Protein AF-A0A258XM71-F1 (afdb_monomer_lite)

Sequence (153 aa):
MTRLTDGRWMLLCETCGPRRGGLHLGLAFPDAPDRSQPQPFGIELPVGFDPVEMAPLPDGRLLILTRRLSLIPPHFESGLVLADPAKLDPKRPWQTQELARIDVRAMRENYEAMVVKDTSKGPEVWLLSDENGSALQETRLMKLRLDMARLPH

Secondary structure (DSSP, 8-state):
-EE-TTS-EEEE-SS-S-TTTTEEEEEEESS-TTTS--EEEEEE-STTPEEEEEEE-TTS-EEEEEEEEEETTEEEEEEEEEE-GGG--TTSPEE-EEEEEE--TTT---EEEEEEE--TTSPEEEEEE-----TT----EEEEE--GGGS--

Foldseek 3Di:
DDAWPQAKDKDWDQPDDDLVQQKTKMWIFPHPPVPTDTQIAIAHDPRQWGWQDWEAFPVRKIWTKTWHFDVVVTFMKIWIKIFHPVQTDRVDHGYIGTDDIQPDPVRTAQWRDWYWDQDPVGIKIWTWHDDPPDPVHDTDIDIDHDDPVPDDD

Radius of gyration: 15.52 Å; chains: 1; bounding box: 42×29×40 Å

pLDDT: mean 92.74, std 7.15, range [62.56, 98.5]

Structure (mmCIF, N/CA/C/O backbone):
data_AF-A0A258XM71-F1
#
_entry.id   AF-A0A258XM71-F1
#
loop_
_atom_site.group_PDB
_atom_site.id
_atom_site.type_symbol
_atom_site.label_atom_id
_atom_site.label_alt_id
_atom_site.label_comp_id
_atom_site.label_asym_id
_atom_site.label_entity_id
_atom_site.label_seq_id
_atom_site.pdbx_PDB_ins_code
_atom_site.Cartn_x
_atom_site.Cartn_y
_atom_site.Cartn_z
_atom_site.occupancy
_atom_site.B_iso_or_equiv
_atom_site.auth_seq_id
_atom_site.auth_comp_id
_atom_site.auth_asym_id
_atom_site.auth_atom_id
_atom_site.pdbx_PDB_model_num
ATOM 1 N N . MET A 1 1 ? 1.179 7.387 4.427 1.00 93.88 1 MET A N 1
ATOM 2 C CA . MET A 1 1 ? 0.269 7.586 5.595 1.00 93.88 1 MET A CA 1
ATOM 3 C C . MET A 1 1 ? -1.135 7.669 5.046 1.00 93.88 1 MET A C 1
ATOM 5 O O . MET A 1 1 ? -1.303 8.337 4.040 1.00 93.88 1 MET A O 1
ATOM 9 N N . THR A 1 2 ? -2.133 7.048 5.672 1.00 96.75 2 THR A N 1
ATOM 10 C CA . THR A 1 2 ? -3.490 7.044 5.110 1.00 96.75 2 THR A CA 1
ATOM 11 C C . THR A 1 2 ? -4.571 7.123 6.184 1.00 96.75 2 THR A C 1
ATOM 13 O O . THR A 1 2 ? -4.352 6.700 7.322 1.00 96.75 2 THR A O 1
ATOM 16 N N . ARG A 1 3 ? -5.736 7.666 5.819 1.00 96.56 3 ARG A N 1
ATOM 17 C CA . ARG A 1 3 ? -6.950 7.646 6.644 1.00 96.56 3 ARG A CA 1
ATOM 18 C C . ARG A 1 3 ? -7.829 6.484 6.189 1.00 96.56 3 ARG A C 1
ATOM 20 O O . ARG A 1 3 ? -8.131 6.369 5.004 1.00 96.56 3 ARG A O 1
ATOM 27 N N . LEU A 1 4 ? -8.237 5.637 7.125 1.00 95.31 4 LEU A N 1
ATOM 28 C CA . LEU A 1 4 ? -9.111 4.495 6.876 1.00 95.31 4 LEU A CA 1
ATOM 29 C C . LEU A 1 4 ? -10.566 4.939 6.693 1.00 95.31 4 LEU A C 1
ATOM 31 O O . LEU A 1 4 ? -10.963 6.033 7.101 1.00 95.31 4 LEU A O 1
ATOM 35 N N . THR A 1 5 ? -11.383 4.052 6.128 1.00 92.31 5 THR A N 1
ATOM 36 C CA . THR A 1 5 ? -12.825 4.282 5.942 1.00 92.31 5 THR A CA 1
ATOM 37 C C . THR A 1 5 ? -13.578 4.434 7.267 1.00 92.31 5 THR A C 1
ATOM 39 O O . THR A 1 5 ? -14.581 5.140 7.316 1.00 92.31 5 THR A O 1
ATOM 42 N N . ASP A 1 6 ? -13.071 3.834 8.348 1.00 92.62 6 ASP A N 1
ATOM 43 C CA . ASP A 1 6 ? -13.619 3.945 9.706 1.00 92.62 6 ASP A CA 1
ATOM 44 C C . ASP A 1 6 ? -13.137 5.191 10.477 1.00 92.62 6 ASP A C 1
ATOM 46 O O . ASP A 1 6 ? -13.518 5.398 11.627 1.00 92.62 6 ASP A O 1
ATOM 50 N N . GLY A 1 7 ? -12.321 6.041 9.845 1.00 94.75 7 GLY A N 1
ATOM 51 C CA . GLY A 1 7 ? -11.834 7.297 10.410 1.00 94.75 7 GLY A CA 1
ATOM 52 C C . GLY A 1 7 ? -10.483 7.212 11.120 1.00 94.75 7 GLY A C 1
ATOM 53 O O . GLY A 1 7 ? -9.876 8.268 11.317 1.00 94.75 7 GLY A O 1
ATOM 54 N N . ARG A 1 8 ? -9.978 6.007 11.425 1.00 96.50 8 ARG A N 1
ATOM 55 C CA . ARG A 1 8 ? -8.627 5.820 11.979 1.00 96.50 8 ARG A CA 1
ATOM 56 C C . ARG A 1 8 ? -7.558 6.281 10.991 1.00 96.50 8 ARG A C 1
ATOM 58 O O . ARG A 1 8 ? -7.782 6.317 9.782 1.00 96.50 8 ARG A O 1
ATOM 65 N N . TRP A 1 9 ? -6.363 6.572 11.493 1.00 97.69 9 TRP A N 1
ATOM 66 C CA . TRP A 1 9 ? -5.193 6.854 10.659 1.00 97.69 9 TRP A CA 1
ATOM 67 C C . TRP A 1 9 ? -4.129 5.781 10.834 1.00 97.69 9 TRP A C 1
ATOM 69 O O . TRP A 1 9 ? -3.929 5.255 11.927 1.00 97.69 9 TRP A O 1
ATOM 79 N N . MET A 1 10 ? -3.430 5.460 9.749 1.00 97.25 10 MET A N 1
ATOM 80 C CA . MET A 1 10 ? -2.332 4.502 9.758 1.00 97.25 10 MET A CA 1
ATOM 81 C C . MET A 1 10 ? -1.090 5.071 9.084 1.00 97.25 10 MET A C 1
ATOM 83 O O . MET A 1 10 ? -1.140 5.698 8.019 1.00 97.25 10 MET A O 1
ATOM 87 N N . LEU A 1 11 ? 0.049 4.812 9.713 1.00 96.25 11 LEU A N 1
ATOM 88 C CA . LEU A 1 11 ? 1.377 5.115 9.204 1.00 96.25 11 LEU A CA 1
ATOM 89 C C . LEU A 1 11 ? 2.182 3.820 9.184 1.00 96.25 11 LEU A C 1
ATOM 91 O O . LEU A 1 11 ? 2.167 3.071 10.157 1.00 96.25 11 LEU A O 1
ATOM 95 N N . LEU A 1 12 ? 2.912 3.591 8.097 1.00 95.81 12 LEU A N 1
ATOM 96 C CA . LEU A 1 12 ? 3.937 2.559 8.016 1.00 95.81 12 LEU A CA 1
ATOM 97 C C . LEU A 1 12 ? 5.284 3.242 7.882 1.00 95.81 12 LEU A C 1
ATOM 99 O O . LEU A 1 12 ? 5.400 4.244 7.175 1.00 95.81 12 LEU A O 1
ATOM 103 N N . CYS A 1 13 ? 6.285 2.707 8.567 1.00 93.81 13 CYS A N 1
ATOM 104 C CA . CYS A 1 13 ? 7.651 3.123 8.338 1.00 93.81 13 CYS A CA 1
ATOM 105 C C . CYS A 1 13 ? 8.267 2.280 7.222 1.00 93.81 13 CYS A C 1
ATOM 107 O O . CYS A 1 13 ? 8.271 1.051 7.301 1.00 93.81 13 CYS A O 1
ATOM 109 N N . GLU A 1 14 ? 8.849 2.954 6.233 1.00 89.56 14 GLU A N 1
ATOM 110 C CA . GLU A 1 14 ? 9.560 2.314 5.127 1.00 89.56 14 GLU A CA 1
ATOM 111 C C . GLU A 1 14 ? 10.730 1.468 5.651 1.00 89.56 14 GLU A C 1
ATOM 113 O O . GLU A 1 14 ? 10.798 0.268 5.414 1.00 89.56 14 GLU A O 1
ATOM 118 N N . THR A 1 15 ? 11.609 2.062 6.467 1.00 82.62 15 THR A N 1
ATOM 119 C CA . THR A 1 15 ? 12.891 1.443 6.839 1.00 82.62 15 THR A CA 1
ATOM 120 C C . THR A 1 15 ? 13.032 1.029 8.308 1.00 82.62 15 THR A C 1
ATOM 122 O O . THR A 1 15 ? 14.141 0.682 8.725 1.00 82.62 15 THR A O 1
ATOM 125 N N . CYS A 1 16 ? 11.966 1.090 9.113 1.00 80.31 16 CYS A N 1
ATOM 126 C CA . CYS A 1 16 ? 12.018 0.791 10.549 1.00 80.31 16 CYS A CA 1
ATOM 127 C C . CYS A 1 16 ? 11.668 -0.668 10.850 1.00 80.31 16 CYS A C 1
ATOM 129 O O . CYS A 1 16 ? 10.722 -1.217 10.293 1.00 80.31 16 CYS A O 1
ATOM 131 N N . GLY A 1 17 ? 12.356 -1.236 11.841 1.00 70.12 17 GLY A N 1
ATOM 132 C CA . GLY A 1 17 ? 12.157 -2.610 12.293 1.00 70.12 17 GLY A CA 1
ATOM 133 C C . GLY A 1 17 ? 13.246 -3.563 11.788 1.00 70.12 17 GLY A C 1
ATOM 134 O O . GLY A 1 17 ? 14.134 -3.168 11.025 1.00 70.12 17 GLY A O 1
ATOM 135 N N . PRO A 1 18 ? 13.241 -4.825 12.246 1.00 68.19 18 PRO A N 1
ATOM 136 C CA . PRO A 1 18 ? 14.167 -5.832 11.757 1.00 68.19 18 PRO A CA 1
ATOM 137 C C . PRO A 1 18 ? 13.800 -6.179 10.307 1.00 68.19 18 PRO A C 1
ATOM 139 O O . PRO A 1 18 ? 12.963 -7.037 10.067 1.00 68.19 18 PRO A O 1
ATOM 142 N N . ARG A 1 19 ? 14.477 -5.566 9.322 1.00 64.75 19 ARG A N 1
ATOM 143 C CA . ARG A 1 19 ? 14.283 -5.891 7.888 1.00 64.75 19 ARG A CA 1
ATOM 144 C C . ARG A 1 19 ? 14.464 -7.386 7.575 1.00 64.75 19 ARG A C 1
ATOM 146 O O . ARG A 1 19 ? 13.999 -7.886 6.552 1.00 64.75 19 ARG A O 1
ATOM 153 N N . ARG A 1 20 ? 15.166 -8.124 8.449 1.00 66.56 20 ARG A N 1
ATOM 154 C CA . ARG A 1 20 ? 15.277 -9.586 8.373 1.00 66.56 20 ARG A CA 1
ATOM 155 C C . ARG A 1 20 ? 13.899 -10.218 8.568 1.00 66.56 20 ARG A C 1
ATOM 157 O O . ARG A 1 20 ? 13.343 -10.156 9.656 1.00 66.56 20 ARG A O 1
ATOM 164 N N . GLY A 1 21 ? 13.409 -10.879 7.524 1.00 77.38 21 GLY A N 1
ATOM 165 C CA . GLY A 1 21 ? 12.137 -11.602 7.556 1.00 77.38 21 GLY A CA 1
ATOM 166 C C . GLY A 1 21 ? 10.915 -10.770 7.166 1.00 77.38 21 GLY A C 1
ATOM 167 O O . GLY A 1 21 ? 9.813 -11.277 7.306 1.00 77.38 21 GLY A O 1
ATOM 168 N N . GLY A 1 22 ? 11.089 -9.541 6.656 1.00 90.06 22 GLY A N 1
ATOM 169 C CA . GLY A 1 22 ? 9.971 -8.726 6.155 1.00 90.06 22 GLY A CA 1
ATOM 170 C C . GLY A 1 22 ? 9.125 -8.060 7.245 1.00 90.06 22 GLY A C 1
ATOM 171 O O . GLY A 1 22 ? 7.995 -7.666 6.980 1.00 90.06 22 GLY A O 1
ATOM 172 N N . LEU A 1 23 ? 9.642 -7.937 8.472 1.00 94.12 23 LEU A N 1
ATOM 173 C CA . LEU A 1 23 ? 8.948 -7.261 9.566 1.00 94.12 23 LEU A CA 1
ATOM 174 C C . LEU A 1 23 ? 9.202 -5.747 9.528 1.00 94.12 23 LEU A C 1
ATOM 176 O O . LEU A 1 23 ? 10.341 -5.295 9.665 1.00 94.12 23 LEU A O 1
ATOM 180 N N . HIS A 1 24 ? 8.124 -4.973 9.441 1.00 95.06 24 HIS A N 1
ATOM 181 C CA . HIS A 1 24 ? 8.127 -3.511 9.517 1.00 95.06 24 HIS A CA 1
ATOM 182 C C . HIS A 1 24 ? 7.310 -3.024 10.712 1.00 95.06 24 HIS A C 1
ATOM 184 O O . HIS A 1 24 ? 6.540 -3.775 11.317 1.00 95.06 24 HIS A O 1
ATOM 190 N N . LEU A 1 25 ? 7.482 -1.751 11.062 1.00 95.38 25 LEU A N 1
ATOM 191 C CA . LEU A 1 25 ? 6.734 -1.093 12.130 1.00 95.38 25 LEU A CA 1
ATOM 192 C C . LEU A 1 25 ? 5.745 -0.074 11.566 1.00 95.38 25 LEU A C 1
ATOM 194 O O . LEU A 1 25 ? 6.029 0.617 10.586 1.00 95.38 25 LEU A O 1
ATOM 198 N N . GLY A 1 26 ? 4.608 0.055 12.239 1.00 95.69 26 GLY A N 1
ATOM 199 C CA . GLY A 1 26 ? 3.594 1.054 11.942 1.00 95.69 26 GLY A CA 1
ATOM 200 C C . GLY A 1 26 ? 2.987 1.660 13.200 1.00 95.69 26 GLY A C 1
ATOM 201 O O . GLY A 1 26 ? 3.187 1.169 14.313 1.00 95.69 26 GLY A O 1
ATOM 202 N N . LEU A 1 27 ? 2.248 2.747 13.006 1.00 96.69 27 LEU A N 1
ATOM 203 C CA . LEU A 1 27 ? 1.467 3.420 14.037 1.00 96.69 27 LEU A CA 1
ATOM 204 C C . LEU A 1 27 ? 0.009 3.497 13.588 1.00 96.69 27 LEU A C 1
ATOM 206 O O . LEU A 1 27 ? -0.279 3.959 12.482 1.00 96.69 27 LEU A O 1
ATOM 210 N N . ALA A 1 28 ? -0.902 3.058 14.452 1.00 97.19 28 ALA A N 1
ATOM 211 C CA . ALA A 1 28 ? -2.338 3.218 14.277 1.00 97.19 28 ALA A CA 1
ATOM 212 C C . ALA A 1 28 ? -2.844 4.303 15.228 1.00 97.19 28 ALA A C 1
ATOM 214 O O . ALA A 1 28 ? -2.540 4.283 16.418 1.00 97.19 28 ALA A O 1
ATOM 215 N N . PHE A 1 29 ? -3.632 5.235 14.714 1.00 97.81 29 PHE A N 1
ATOM 216 C CA . PHE A 1 29 ? -4.212 6.330 15.474 1.00 97.81 29 PHE A CA 1
ATOM 217 C C . PHE A 1 29 ? -5.743 6.205 15.455 1.00 97.81 29 PHE A C 1
ATOM 219 O O . PHE A 1 29 ? -6.318 6.024 14.375 1.00 97.81 29 PHE A O 1
ATOM 226 N N . PRO A 1 30 ? -6.421 6.292 16.614 1.00 96.62 30 PRO A N 1
ATOM 227 C CA . PRO A 1 30 ? -7.884 6.271 16.675 1.00 96.62 30 PRO A CA 1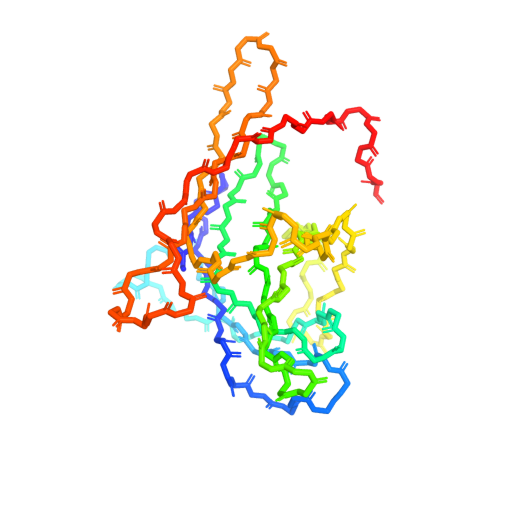
ATOM 228 C C . PRO A 1 30 ? -8.563 7.442 15.947 1.00 96.62 30 PRO A C 1
ATOM 230 O O . PRO A 1 30 ? -9.684 7.288 15.476 1.00 96.62 30 PRO A O 1
ATOM 233 N N . ASP A 1 31 ? -7.891 8.592 15.854 1.00 96.19 31 ASP A N 1
ATOM 234 C CA . ASP A 1 31 ? -8.330 9.797 15.136 1.00 96.19 31 ASP A CA 1
ATOM 235 C C . ASP A 1 31 ? -7.103 10.444 14.456 1.00 96.19 31 ASP A C 1
ATOM 237 O O . ASP A 1 31 ? -6.051 9.815 14.344 1.00 96.19 31 ASP A O 1
ATOM 241 N N . ALA A 1 32 ? -7.200 11.685 13.984 1.00 94.81 32 ALA A N 1
ATOM 242 C CA . ALA A 1 32 ? -6.085 12.411 13.392 1.00 94.81 32 ALA A CA 1
ATOM 243 C C . ALA A 1 32 ? -4.833 12.413 14.309 1.00 94.81 32 ALA A C 1
ATOM 245 O O . ALA A 1 32 ? -4.970 12.458 15.541 1.00 94.81 32 ALA A O 1
ATOM 246 N N . PRO A 1 33 ? -3.607 12.367 13.742 1.00 95.19 33 PRO A N 1
ATOM 247 C CA . PRO A 1 33 ? -2.372 12.287 14.531 1.00 95.19 33 PRO A CA 1
ATOM 248 C C . PRO A 1 33 ? -2.130 13.454 15.499 1.00 95.19 33 PRO A C 1
ATOM 250 O O . PRO A 1 33 ? -1.422 13.292 16.487 1.00 95.19 33 PRO A O 1
ATOM 253 N N . ASP A 1 34 ? -2.718 14.624 15.244 1.00 95.38 34 ASP A N 1
ATOM 254 C CA . ASP A 1 34 ? -2.672 15.799 16.124 1.00 95.38 34 ASP A CA 1
ATOM 255 C C . ASP A 1 34 ? -3.677 15.725 17.290 1.00 95.38 34 ASP A C 1
ATOM 257 O O . ASP A 1 34 ? -3.604 16.521 18.226 1.00 95.38 34 ASP A O 1
ATOM 261 N N . ARG A 1 35 ? -4.615 14.771 17.250 1.00 95.12 35 ARG A N 1
ATOM 262 C CA . ARG A 1 35 ? -5.737 14.639 18.197 1.00 95.12 35 ARG A CA 1
ATOM 263 C C . ARG A 1 35 ? -5.709 13.359 19.016 1.00 95.12 35 ARG A C 1
ATOM 265 O O . ARG A 1 35 ? -6.482 13.233 19.964 1.00 95.12 35 ARG A O 1
ATOM 272 N N . SER A 1 36 ? -4.856 12.400 18.668 1.00 97.25 36 SER A N 1
ATOM 273 C CA . SER A 1 36 ? -4.836 11.091 19.317 1.00 97.25 36 SER A CA 1
ATOM 274 C C . SER A 1 36 ? -3.426 10.530 19.468 1.00 97.25 36 SER A C 1
ATOM 276 O O . SER A 1 36 ? -2.509 10.879 18.730 1.00 97.25 36 SER A O 1
ATOM 278 N N . GLN A 1 37 ? -3.252 9.662 20.465 1.00 97.12 37 GLN A N 1
ATOM 279 C CA . GLN A 1 37 ? -1.986 8.971 20.698 1.00 97.12 37 GLN A CA 1
ATOM 280 C C . GLN A 1 37 ? -1.870 7.739 19.789 1.00 97.12 37 GLN A C 1
ATOM 282 O O . GLN A 1 37 ? -2.867 7.030 19.608 1.00 97.12 37 GLN A O 1
ATOM 287 N N . PRO A 1 38 ? -0.674 7.446 19.249 1.00 96.94 38 PRO A N 1
ATOM 288 C CA . PRO A 1 38 ? -0.471 6.274 18.415 1.00 96.94 38 PRO A CA 1
ATOM 289 C C . PRO A 1 38 ? -0.407 4.981 19.229 1.00 96.94 38 PRO A C 1
ATOM 291 O O . PRO A 1 38 ? 0.183 4.925 20.308 1.00 96.94 38 PRO A O 1
ATOM 294 N N . GLN A 1 39 ? -0.904 3.902 18.636 1.00 97.00 39 GLN A N 1
ATOM 295 C CA . GLN A 1 39 ? -0.627 2.532 19.034 1.00 97.00 39 GLN A CA 1
ATOM 296 C C . GLN A 1 39 ? 0.368 1.903 18.045 1.00 97.00 39 GLN A C 1
ATOM 298 O O . GLN A 1 39 ? 0.030 1.735 16.869 1.00 97.00 39 GLN A O 1
ATOM 303 N N . PRO A 1 40 ? 1.589 1.549 18.486 1.00 96.31 40 PRO A N 1
ATOM 304 C CA . PRO A 1 40 ? 2.540 0.834 17.646 1.00 96.31 40 PRO A CA 1
ATOM 305 C C . PRO A 1 40 ? 2.057 -0.576 17.307 1.00 96.31 40 PRO A C 1
ATOM 307 O O . PRO A 1 40 ? 1.437 -1.243 18.137 1.00 96.31 40 PRO A O 1
ATOM 310 N N . PHE A 1 41 ? 2.398 -1.047 16.112 1.00 96.06 41 PHE A N 1
ATOM 311 C CA . PHE A 1 41 ? 2.194 -2.429 15.687 1.00 96.06 41 PHE A CA 1
ATOM 312 C C . PHE A 1 41 ? 3.333 -2.891 14.768 1.00 96.06 41 PHE A C 1
ATOM 314 O O . PHE A 1 41 ? 4.042 -2.074 14.174 1.00 96.06 41 PHE A O 1
ATOM 321 N N . GLY A 1 42 ? 3.507 -4.208 14.654 1.00 95.44 42 GLY A N 1
ATOM 322 C CA . GLY A 1 42 ? 4.350 -4.823 13.627 1.00 95.44 42 GLY A CA 1
ATOM 323 C C . GLY A 1 42 ? 3.510 -5.277 12.435 1.00 95.44 42 GLY A C 1
ATOM 324 O O . GLY A 1 42 ? 2.355 -5.649 12.621 1.00 95.44 42 GLY A O 1
ATOM 325 N N . ILE A 1 43 ? 4.074 -5.274 11.232 1.00 96.06 43 ILE A N 1
ATOM 326 C CA . ILE A 1 43 ? 3.444 -5.785 10.006 1.00 96.06 43 ILE A CA 1
ATOM 327 C C . ILE A 1 43 ? 4.439 -6.654 9.239 1.00 96.06 43 ILE A C 1
ATOM 329 O O . ILE A 1 43 ? 5.615 -6.304 9.143 1.0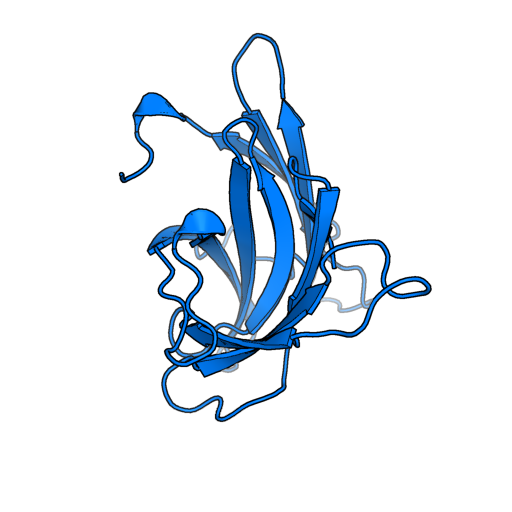0 96.06 43 ILE A O 1
ATOM 333 N N . GLU A 1 44 ? 3.977 -7.780 8.707 1.00 95.56 44 GLU A N 1
ATOM 334 C CA . GLU A 1 44 ? 4.786 -8.666 7.868 1.00 95.56 44 GLU A CA 1
ATOM 335 C C . GLU A 1 44 ? 4.493 -8.420 6.390 1.00 95.56 44 GLU A C 1
ATOM 337 O O . GLU A 1 44 ? 3.352 -8.523 5.939 1.00 95.56 44 GLU A O 1
ATOM 342 N N . LEU A 1 45 ? 5.542 -8.098 5.640 1.00 95.81 45 LEU A N 1
ATOM 343 C CA . LEU A 1 45 ? 5.543 -7.863 4.200 1.00 95.81 45 LEU A CA 1
ATOM 344 C C . LEU A 1 45 ? 6.431 -8.906 3.501 1.00 95.81 45 LEU A C 1
ATOM 346 O O . LEU A 1 45 ? 7.258 -9.554 4.151 1.00 95.81 45 LEU A O 1
ATOM 350 N N . PRO A 1 46 ? 6.308 -9.077 2.171 1.00 94.88 46 PRO A N 1
ATOM 351 C CA . PRO A 1 46 ? 7.218 -9.924 1.411 1.00 94.88 46 PRO A CA 1
ATOM 352 C C . PRO A 1 46 ? 8.686 -9.579 1.688 1.00 94.88 46 PRO A C 1
ATOM 354 O O . PRO A 1 46 ? 9.091 -8.419 1.664 1.00 94.88 46 PRO A O 1
ATOM 357 N N . VAL A 1 47 ? 9.504 -10.603 1.940 1.00 92.62 47 VAL A N 1
ATOM 358 C CA . VAL A 1 47 ? 10.907 -10.416 2.334 1.00 92.62 47 VAL A CA 1
ATOM 359 C C . VAL A 1 47 ? 11.668 -9.590 1.294 1.00 92.62 47 VAL A C 1
ATOM 361 O O . VAL A 1 47 ? 11.714 -9.935 0.112 1.00 92.62 47 VAL A O 1
ATOM 364 N N . GLY A 1 48 ? 12.320 -8.526 1.767 1.00 91.62 48 GLY A N 1
ATOM 365 C CA . GLY A 1 48 ? 13.127 -7.626 0.945 1.00 91.62 48 GLY A CA 1
ATOM 366 C C . GLY A 1 48 ? 12.337 -6.521 0.248 1.00 91.62 48 GLY A C 1
ATOM 367 O O . GLY A 1 48 ? 12.958 -5.765 -0.491 1.00 91.62 48 GLY A O 1
ATOM 368 N N . PHE A 1 49 ? 11.022 -6.429 0.468 1.00 94.44 49 PHE A N 1
ATOM 369 C CA . PHE A 1 49 ? 10.197 -5.316 0.014 1.00 94.44 49 PHE A CA 1
ATOM 370 C C . PHE A 1 49 ? 9.881 -4.364 1.170 1.00 94.44 49 PHE A C 1
ATOM 372 O O . PHE A 1 49 ? 9.413 -4.801 2.217 1.00 94.44 49 PHE A O 1
ATOM 379 N N . ASP A 1 50 ? 10.076 -3.069 0.942 1.00 95.19 50 ASP A N 1
ATOM 380 C CA . ASP A 1 50 ? 9.738 -1.996 1.875 1.00 95.19 50 ASP A CA 1
ATOM 381 C C . ASP A 1 50 ? 8.375 -1.375 1.487 1.00 95.19 50 ASP A C 1
ATOM 383 O O . ASP A 1 50 ? 8.075 -1.259 0.292 1.00 95.19 50 ASP A O 1
ATOM 387 N N . PRO A 1 51 ? 7.519 -0.979 2.448 1.00 96.38 51 PRO A N 1
ATOM 388 C CA . PRO A 1 51 ? 6.262 -0.297 2.158 1.00 96.38 51 PRO A CA 1
ATOM 389 C C . PRO A 1 51 ? 6.519 1.167 1.797 1.00 96.38 51 PRO A C 1
ATOM 391 O O . PRO A 1 51 ? 7.250 1.856 2.507 1.00 96.38 51 PRO A O 1
ATOM 394 N N . VAL A 1 52 ? 5.867 1.659 0.743 1.00 96.12 52 VAL A N 1
ATOM 395 C CA . VAL A 1 52 ? 6.023 3.052 0.280 1.00 96.12 52 VAL A CA 1
ATOM 396 C C . VAL A 1 52 ? 4.723 3.840 0.263 1.00 96.12 52 VAL A C 1
ATOM 398 O O . VAL A 1 52 ? 4.739 5.034 0.538 1.00 96.12 52 VAL A O 1
ATOM 401 N N . GLU A 1 53 ? 3.581 3.185 0.042 1.00 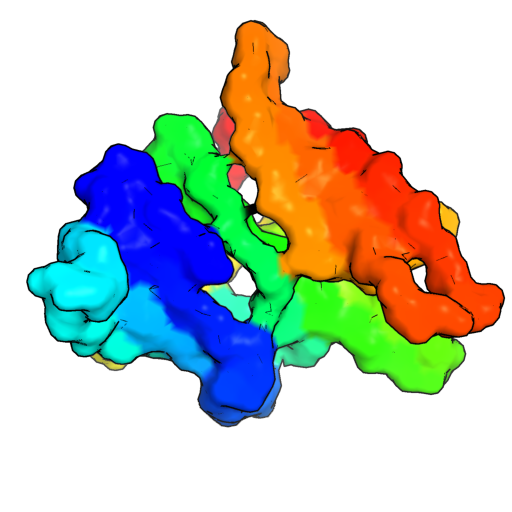97.19 53 GLU A N 1
ATOM 402 C CA . GLU A 1 53 ? 2.280 3.854 0.095 1.00 97.19 53 GLU A CA 1
ATOM 403 C C . GLU A 1 53 ? 1.157 2.901 0.518 1.00 97.19 53 GLU A C 1
ATOM 405 O O . GLU A 1 53 ? 1.266 1.682 0.381 1.00 97.19 53 GLU A O 1
ATOM 410 N N . MET A 1 54 ? 0.057 3.454 1.033 1.00 97.62 54 MET A N 1
ATOM 411 C CA . MET A 1 54 ? -1.153 2.718 1.387 1.00 97.62 54 MET A CA 1
ATOM 412 C C . MET A 1 54 ? -2.415 3.458 0.953 1.00 97.62 54 MET A C 1
ATOM 414 O O . MET A 1 54 ? -2.565 4.655 1.203 1.00 97.62 54 MET A O 1
ATOM 418 N N . ALA A 1 55 ? -3.391 2.723 0.431 1.00 97.62 55 ALA A N 1
ATOM 419 C CA . ALA A 1 55 ? -4.694 3.266 0.077 1.00 97.62 55 ALA A CA 1
ATOM 420 C C . ALA A 1 55 ? -5.831 2.351 0.562 1.00 97.62 55 ALA A C 1
ATOM 422 O O . ALA A 1 55 ? -5.744 1.129 0.398 1.00 97.62 55 ALA A O 1
ATOM 423 N N . PRO A 1 56 ? -6.906 2.912 1.144 1.00 96.88 56 PRO A N 1
ATOM 424 C CA . PRO A 1 56 ? -8.078 2.132 1.504 1.00 96.88 56 PRO A CA 1
ATOM 425 C C . PRO A 1 56 ? -8.826 1.649 0.261 1.00 96.88 56 PRO A C 1
ATOM 427 O O . PRO A 1 56 ? -8.987 2.374 -0.722 1.00 96.88 56 PRO A O 1
ATOM 430 N N . LEU A 1 57 ? -9.313 0.416 0.335 1.00 96.06 57 LEU A N 1
ATOM 431 C CA . LEU A 1 57 ? -10.289 -0.144 -0.587 1.00 96.06 57 LEU A CA 1
ATOM 432 C C . LEU A 1 57 ? -11.716 0.169 -0.099 1.00 96.06 57 LEU A C 1
ATOM 434 O O . LEU A 1 57 ? -11.917 0.423 1.094 1.00 96.06 57 LEU A O 1
ATOM 438 N N . PRO A 1 58 ? -12.734 0.111 -0.981 1.00 92.88 58 PRO A N 1
ATOM 439 C CA . PRO A 1 58 ? -14.119 0.412 -0.601 1.00 92.88 58 PRO A CA 1
ATOM 440 C C . PRO A 1 58 ? -14.705 -0.497 0.489 1.00 92.88 58 PRO A C 1
ATOM 442 O O . PRO A 1 58 ? -15.645 -0.104 1.172 1.00 92.88 58 PRO A O 1
ATOM 445 N N . ASP A 1 59 ? -14.157 -1.699 0.670 1.00 93.94 59 ASP A N 1
ATOM 446 C CA . ASP A 1 59 ? -14.587 -2.653 1.699 1.00 93.94 59 ASP A CA 1
ATOM 447 C C . ASP A 1 59 ? -13.864 -2.482 3.048 1.00 93.94 59 ASP A C 1
ATOM 449 O O . ASP A 1 59 ? -14.071 -3.276 3.963 1.00 93.94 59 ASP A O 1
ATOM 453 N N . GLY A 1 60 ? -13.023 -1.451 3.185 1.00 94.94 60 GLY A N 1
ATOM 454 C CA . GLY A 1 60 ? -12.291 -1.135 4.412 1.00 94.94 60 GLY A CA 1
ATOM 455 C C . GLY A 1 60 ? -10.939 -1.832 4.560 1.00 94.94 60 GLY A C 1
ATOM 456 O O . GLY A 1 60 ? -10.189 -1.495 5.478 1.00 94.94 60 GLY A O 1
ATOM 457 N N . ARG A 1 61 ? -10.576 -2.746 3.651 1.00 97.00 61 ARG A N 1
ATOM 458 C CA . ARG A 1 61 ? -9.213 -3.293 3.594 1.00 97.00 61 ARG A CA 1
ATOM 459 C C . ARG A 1 61 ? -8.228 -2.247 3.072 1.00 97.00 61 ARG A C 1
ATOM 461 O O . ARG A 1 61 ? -8.616 -1.247 2.472 1.00 97.00 61 ARG A O 1
ATOM 468 N N . LEU A 1 62 ? -6.939 -2.483 3.282 1.00 97.12 62 LEU A N 1
ATOM 469 C CA . LEU A 1 62 ? -5.859 -1.657 2.754 1.00 97.12 62 LEU A CA 1
ATOM 470 C C . LEU A 1 62 ? -5.128 -2.374 1.633 1.00 97.12 62 LEU A C 1
ATOM 472 O O . LEU A 1 62 ? -4.715 -3.524 1.783 1.00 97.12 62 LEU A O 1
ATOM 476 N N . LEU A 1 63 ? -4.908 -1.648 0.543 1.00 98.06 63 LEU A N 1
ATOM 477 C CA . LEU A 1 63 ? -3.894 -1.982 -0.437 1.00 98.06 63 LEU A CA 1
ATOM 478 C C . LEU A 1 63 ? -2.615 -1.235 -0.063 1.00 98.06 63 LEU A C 1
ATOM 480 O O . LEU A 1 63 ? -2.644 -0.023 0.152 1.00 98.06 63 LEU A O 1
ATOM 484 N N . ILE A 1 64 ? -1.501 -1.949 0.020 1.00 98.38 64 ILE A N 1
ATOM 485 C CA . ILE A 1 64 ? -0.189 -1.401 0.356 1.00 98.38 64 ILE A CA 1
ATOM 486 C C . ILE A 1 64 ? 0.723 -1.636 -0.846 1.00 98.38 64 ILE A C 1
ATOM 488 O O . ILE A 1 64 ? 0.879 -2.768 -1.312 1.00 98.38 64 ILE A O 1
ATOM 492 N N . LEU A 1 65 ? 1.307 -0.552 -1.349 1.00 98.50 65 LEU A N 1
ATOM 493 C CA . LEU A 1 65 ? 2.351 -0.585 -2.358 1.00 98.50 65 LEU A CA 1
ATOM 494 C C . LEU A 1 65 ? 3.681 -0.822 -1.651 1.00 98.50 65 LEU A C 1
ATOM 496 O O . LEU A 1 65 ? 4.052 -0.087 -0.731 1.00 98.50 65 LEU A O 1
ATOM 500 N N . THR A 1 66 ? 4.395 -1.845 -2.093 1.00 97.56 66 THR A N 1
ATOM 501 C CA . THR A 1 66 ? 5.741 -2.148 -1.624 1.00 97.56 66 THR A CA 1
ATOM 502 C C . THR A 1 66 ? 6.724 -2.084 -2.781 1.00 97.56 66 THR A C 1
ATOM 504 O O . THR A 1 66 ? 6.344 -2.226 -3.946 1.00 97.56 66 THR A O 1
ATOM 507 N N . ARG A 1 67 ? 8.005 -1.882 -2.483 1.00 95.19 67 ARG A N 1
ATOM 508 C CA . ARG A 1 67 ? 9.066 -1.884 -3.493 1.00 95.19 67 ARG A CA 1
ATOM 509 C C . ARG A 1 67 ? 10.323 -2.568 -2.994 1.00 95.19 67 ARG A C 1
ATOM 511 O O . ARG A 1 67 ? 10.570 -2.625 -1.796 1.00 95.19 67 ARG A O 1
ATOM 518 N N . ARG A 1 68 ? 11.161 -3.004 -3.927 1.00 93.19 68 ARG A N 1
ATOM 519 C CA . ARG A 1 68 ? 12.552 -3.359 -3.648 1.00 93.19 68 ARG A CA 1
ATOM 520 C C . ARG A 1 68 ? 13.479 -2.867 -4.744 1.00 93.19 68 ARG A C 1
ATOM 522 O O . ARG A 1 68 ? 13.109 -2.859 -5.918 1.00 93.19 68 ARG A O 1
ATOM 529 N N . LEU A 1 69 ? 14.702 -2.520 -4.354 1.00 92.12 69 LEU A N 1
ATOM 530 C CA . LEU A 1 69 ? 15.796 -2.241 -5.276 1.00 92.12 69 LEU A CA 1
ATOM 531 C C . LEU A 1 69 ? 16.669 -3.495 -5.423 1.00 92.12 69 LEU A C 1
ATOM 533 O O . LEU A 1 69 ? 17.417 -3.863 -4.516 1.00 92.12 69 LEU A O 1
ATOM 537 N N . SER A 1 70 ? 16.596 -4.140 -6.583 1.00 91.31 70 SER A N 1
ATOM 538 C CA . SER A 1 70 ? 17.541 -5.179 -6.989 1.00 91.31 70 SER A CA 1
ATOM 539 C C . SER A 1 70 ? 18.832 -4.516 -7.464 1.00 91.31 70 SER A C 1
ATOM 541 O O . SER A 1 70 ? 18.776 -3.609 -8.286 1.00 91.31 70 SER A O 1
ATOM 543 N N . LEU A 1 71 ? 19.998 -4.949 -6.970 1.00 90.75 71 LEU A N 1
ATOM 544 C CA . LEU A 1 71 ? 21.279 -4.276 -7.249 1.00 90.75 71 LEU A CA 1
ATOM 545 C C . LEU A 1 71 ? 22.013 -4.790 -8.499 1.00 90.75 71 LEU A C 1
ATOM 547 O O . LEU A 1 71 ? 22.855 -4.077 -9.038 1.00 90.75 71 LEU A O 1
ATOM 551 N N . ILE A 1 72 ? 21.745 -6.021 -8.955 1.00 89.62 72 ILE A N 1
ATOM 552 C CA . ILE A 1 72 ? 22.506 -6.661 -10.043 1.00 89.62 72 ILE A CA 1
ATOM 553 C C . ILE A 1 72 ? 21.561 -7.405 -11.013 1.00 89.62 72 ILE A C 1
ATOM 555 O O . ILE A 1 72 ? 21.103 -8.499 -10.682 1.00 89.62 72 ILE A O 1
ATOM 559 N N . PRO A 1 73 ? 21.291 -6.857 -12.218 1.00 88.94 73 PRO A N 1
ATOM 560 C CA . PRO A 1 73 ? 21.505 -5.450 -12.583 1.00 88.94 73 PRO A CA 1
ATOM 561 C C . PRO A 1 73 ? 20.594 -4.519 -11.753 1.00 88.94 73 PRO A C 1
ATOM 563 O O . PRO A 1 73 ? 19.552 -4.987 -11.293 1.00 88.94 73 PRO A O 1
ATOM 566 N N . PRO A 1 74 ? 20.925 -3.224 -11.586 1.00 90.56 74 PRO A N 1
ATOM 567 C CA . PRO A 1 74 ? 20.072 -2.273 -10.875 1.00 90.56 74 PRO A CA 1
ATOM 568 C C . PRO A 1 74 ? 18.674 -2.163 -11.496 1.00 90.56 74 PRO A C 1
ATOM 570 O O . PRO A 1 74 ? 18.553 -1.831 -12.674 1.00 90.56 74 PRO A O 1
ATOM 573 N N . HIS A 1 75 ? 17.625 -2.455 -10.728 1.00 91.44 75 HIS A N 1
ATOM 574 C CA . HIS A 1 75 ? 16.234 -2.216 -11.125 1.00 91.44 75 HIS A CA 1
ATOM 575 C C . HIS A 1 75 ? 15.287 -2.230 -9.925 1.00 91.44 75 HIS A C 1
ATOM 577 O O . HIS A 1 75 ? 15.560 -2.875 -8.913 1.00 91.44 75 HIS A O 1
ATOM 583 N N . PHE A 1 76 ? 14.140 -1.573 -10.078 1.00 93.69 76 PHE A N 1
ATOM 584 C CA . PHE A 1 76 ? 13.046 -1.653 -9.118 1.00 93.69 76 PHE A CA 1
ATOM 585 C C . PHE A 1 76 ? 12.088 -2.790 -9.456 1.00 93.69 76 PHE A C 1
ATOM 587 O O . PHE A 1 76 ? 11.871 -3.136 -10.620 1.00 93.69 76 PHE A O 1
ATOM 594 N N . GLU A 1 77 ? 11.499 -3.351 -8.413 1.00 95.81 77 GLU A N 1
ATOM 595 C CA . GLU A 1 77 ? 10.315 -4.192 -8.495 1.00 95.81 77 GLU A CA 1
ATOM 596 C C . GLU A 1 77 ? 9.301 -3.681 -7.477 1.00 95.81 77 GLU A C 1
ATOM 598 O O . GLU A 1 77 ? 9.685 -3.283 -6.374 1.00 95.81 77 GLU A O 1
ATOM 603 N N . SER A 1 78 ? 8.019 -3.731 -7.826 1.00 97.31 78 SER A N 1
ATOM 604 C CA . SER A 1 78 ? 6.937 -3.322 -6.928 1.00 97.31 78 SER A CA 1
ATOM 605 C C . SER A 1 78 ? 6.020 -4.491 -6.604 1.00 97.31 78 SER A C 1
ATOM 607 O O . SER A 1 78 ? 5.821 -5.384 -7.427 1.00 97.31 78 SER A O 1
ATOM 609 N N . GLY A 1 79 ? 5.454 -4.480 -5.406 1.00 97.56 79 GLY A N 1
ATOM 610 C CA . GLY A 1 79 ? 4.451 -5.428 -4.947 1.00 97.56 79 GLY A CA 1
ATOM 611 C C . GLY A 1 79 ? 3.172 -4.706 -4.546 1.00 97.56 79 GLY A C 1
ATOM 612 O O . GLY A 1 79 ? 3.198 -3.560 -4.100 1.00 97.56 79 GLY A O 1
ATOM 613 N N . LEU A 1 80 ? 2.042 -5.387 -4.697 1.00 98.12 80 LEU A N 1
ATOM 614 C CA . LEU A 1 80 ? 0.770 -4.971 -4.120 1.00 98.12 80 LEU A CA 1
ATOM 615 C C . LEU A 1 80 ? 0.362 -6.011 -3.089 1.00 98.12 80 LEU A C 1
ATOM 617 O O . LEU A 1 80 ? 0.156 -7.179 -3.435 1.00 98.12 80 LEU A O 1
ATOM 621 N N . VAL A 1 81 ? 0.241 -5.590 -1.833 1.00 98.12 81 VAL A N 1
ATOM 622 C CA . VAL A 1 81 ? -0.187 -6.461 -0.738 1.00 98.12 81 VAL A CA 1
ATOM 623 C C . VAL A 1 81 ? -1.485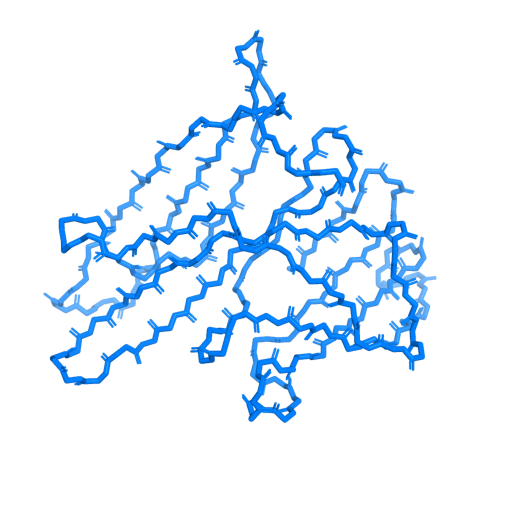 -5.957 -0.125 1.00 98.12 81 VAL A C 1
ATOM 625 O O . VAL A 1 81 ? -1.730 -4.757 -0.029 1.00 98.12 81 VAL A O 1
ATOM 628 N N . LEU A 1 82 ? -2.334 -6.895 0.269 1.00 98.19 82 LEU A N 1
ATOM 629 C CA . LEU A 1 82 ? -3.609 -6.657 0.917 1.00 98.19 82 LEU A CA 1
ATOM 630 C C . LEU A 1 82 ? -3.462 -6.864 2.418 1.00 98.19 82 LEU A C 1
ATOM 632 O O . LEU A 1 82 ? -2.875 -7.851 2.863 1.00 98.19 82 LEU A O 1
ATOM 636 N N . ALA A 1 83 ? -4.049 -5.967 3.192 1.00 97.38 83 ALA A N 1
ATOM 637 C CA . ALA A 1 83 ? -4.089 -6.074 4.636 1.00 97.38 83 ALA A CA 1
ATOM 638 C C . ALA A 1 83 ? -5.496 -5.720 5.131 1.00 97.38 83 ALA A C 1
ATOM 640 O O . ALA A 1 83 ? -6.128 -4.802 4.615 1.00 97.38 83 ALA A O 1
ATOM 641 N N . ASP A 1 84 ? -6.007 -6.452 6.120 1.00 96.69 84 ASP A N 1
ATOM 642 C CA . ASP A 1 84 ? -7.318 -6.188 6.725 1.00 96.69 84 ASP A CA 1
ATOM 643 C C . ASP A 1 84 ? -7.149 -5.521 8.103 1.00 96.69 84 ASP A C 1
ATOM 645 O O . ASP A 1 84 ? -6.718 -6.196 9.047 1.00 96.69 84 ASP A O 1
ATOM 649 N N . PRO A 1 85 ? -7.448 -4.210 8.243 1.00 95.75 85 PRO A N 1
ATOM 650 C CA . PRO A 1 85 ? -7.285 -3.482 9.500 1.00 95.75 85 PRO A CA 1
ATOM 651 C C . PRO A 1 85 ? -8.133 -4.011 10.658 1.00 95.75 85 PRO A C 1
ATOM 653 O O . PRO A 1 85 ? -7.863 -3.654 11.806 1.00 95.75 85 PRO A O 1
ATOM 656 N N . ALA A 1 86 ? -9.163 -4.822 10.390 1.00 94.75 86 ALA A N 1
ATOM 657 C CA . ALA A 1 86 ? -9.954 -5.481 11.426 1.00 94.75 86 ALA A CA 1
ATOM 658 C C . ALA A 1 86 ? -9.205 -6.660 12.074 1.00 94.75 86 ALA A C 1
ATOM 660 O O . ALA A 1 86 ? -9.513 -7.037 13.203 1.00 94.75 86 ALA A O 1
ATOM 661 N N . LYS A 1 87 ? -8.198 -7.223 11.388 1.00 95.31 87 LYS A N 1
ATOM 662 C CA . LYS A 1 87 ? -7.356 -8.332 11.873 1.00 95.31 87 LYS A CA 1
ATOM 663 C C . LYS A 1 87 ? -6.089 -7.851 12.604 1.00 95.31 87 LYS A C 1
ATOM 665 O O . LYS A 1 87 ? -5.254 -8.672 12.978 1.00 95.31 87 LYS A O 1
ATOM 670 N N . LEU A 1 88 ? -5.919 -6.540 12.791 1.00 95.50 88 LEU A N 1
ATOM 671 C CA . LEU A 1 88 ? -4.763 -5.960 13.474 1.00 95.50 88 LEU A CA 1
ATOM 672 C C . LEU A 1 88 ? -4.778 -6.308 14.975 1.00 95.50 88 LEU A C 1
ATOM 674 O O . LEU A 1 88 ? -5.636 -5.838 15.719 1.00 95.50 88 LEU A O 1
ATOM 678 N N . ASP A 1 89 ? -3.781 -7.071 15.426 1.00 94.69 89 ASP A N 1
ATOM 679 C CA . ASP A 1 89 ? -3.476 -7.295 16.844 1.00 94.69 89 ASP A CA 1
ATOM 680 C C . ASP A 1 89 ? -2.139 -6.613 17.179 1.00 94.69 89 ASP A C 1
ATOM 682 O O . ASP A 1 89 ? -1.097 -7.093 16.744 1.00 94.69 89 ASP A O 1
ATOM 686 N N . PRO A 1 90 ? -2.111 -5.538 17.983 1.00 91.31 90 PRO A N 1
ATOM 687 C CA . PRO A 1 90 ? -0.877 -4.836 18.351 1.00 91.31 90 PRO A CA 1
ATOM 688 C C . PRO A 1 90 ? 0.192 -5.714 19.026 1.00 91.31 90 PRO A C 1
ATOM 690 O O . PRO A 1 90 ? 1.354 -5.320 19.103 1.00 91.31 90 PRO A O 1
ATOM 693 N N . LYS A 1 91 ? -0.180 -6.891 19.548 1.00 93.00 91 LYS A N 1
ATOM 694 C CA . LYS A 1 91 ? 0.737 -7.825 20.218 1.00 93.00 91 LYS A CA 1
ATOM 695 C C . LYS A 1 91 ? 1.380 -8.833 19.267 1.00 93.00 91 LYS A C 1
ATOM 697 O O . LYS A 1 91 ? 2.237 -9.600 19.707 1.00 93.00 91 LYS A O 1
ATOM 702 N N . ARG A 1 92 ? 0.960 -8.883 18.001 1.00 94.31 92 ARG A N 1
ATOM 703 C CA . ARG A 1 92 ? 1.453 -9.833 16.996 1.00 94.31 92 ARG A CA 1
ATOM 704 C C . ARG A 1 92 ? 1.712 -9.108 15.676 1.00 94.31 92 ARG A C 1
ATOM 706 O O . ARG A 1 92 ? 1.021 -8.143 15.373 1.00 94.31 92 ARG A O 1
ATOM 713 N N . PRO A 1 93 ? 2.678 -9.549 14.860 1.00 93.75 93 PRO A N 1
ATOM 714 C CA . PRO A 1 93 ? 2.830 -8.975 13.534 1.00 93.75 93 PRO A CA 1
ATOM 715 C C . PRO A 1 93 ? 1.558 -9.165 12.696 1.00 93.75 93 PRO A C 1
ATOM 717 O O . PRO A 1 93 ? 1.043 -10.278 12.558 1.00 93.75 93 PRO A O 1
ATOM 720 N N . TRP A 1 94 ? 1.048 -8.062 12.153 1.00 95.88 94 TRP A N 1
ATOM 721 C CA . TRP A 1 94 ? -0.100 -8.034 11.263 1.00 95.88 94 TRP A CA 1
ATOM 722 C C . TRP A 1 94 ? 0.265 -8.691 9.935 1.00 95.88 94 TRP A C 1
ATOM 724 O O . TRP A 1 94 ? 1.159 -8.240 9.221 1.00 95.88 94 TRP A O 1
ATOM 734 N N . GLN A 1 95 ? -0.422 -9.786 9.634 1.00 95.94 95 GLN A N 1
ATOM 735 C CA . GLN A 1 95 ? -0.200 -10.574 8.429 1.00 95.94 95 GLN A CA 1
ATOM 736 C C . GLN A 1 95 ? -0.793 -9.867 7.210 1.00 95.94 95 GLN A C 1
ATOM 738 O O . GLN A 1 95 ? -1.921 -9.370 7.262 1.00 95.94 95 GLN A O 1
ATOM 743 N N . THR A 1 96 ? -0.050 -9.871 6.105 1.00 97.00 96 THR A N 1
ATOM 744 C CA . THR A 1 96 ? -0.511 -9.357 4.811 1.00 97.00 96 THR A CA 1
ATOM 745 C C . THR A 1 96 ? -0.575 -10.468 3.775 1.00 97.00 96 THR A C 1
ATOM 747 O O . THR A 1 96 ? -0.007 -11.547 3.949 1.00 97.00 96 THR A O 1
ATOM 750 N N . GLN A 1 97 ? -1.284 -10.207 2.681 1.00 97.19 97 GLN A N 1
ATOM 751 C CA . GLN A 1 97 ? -1.373 -11.125 1.562 1.00 97.19 97 GLN A CA 1
ATOM 752 C C . GLN A 1 97 ? -0.909 -10.465 0.276 1.00 97.19 97 GLN A C 1
ATOM 754 O O . GLN A 1 97 ? -1.486 -9.485 -0.185 1.00 97.19 97 GLN A O 1
ATOM 759 N N . GLU A 1 98 ? 0.113 -11.039 -0.341 1.00 97.06 98 GLU A N 1
ATOM 760 C CA . GLU A 1 98 ? 0.591 -10.584 -1.636 1.00 97.06 98 GLU A CA 1
ATOM 761 C C . GLU A 1 98 ? -0.436 -10.883 -2.739 1.00 97.06 98 GLU A C 1
ATOM 763 O O . GLU A 1 98 ? -0.874 -12.022 -2.904 1.00 97.06 98 GLU A O 1
ATOM 768 N N . LEU A 1 99 ? -0.832 -9.847 -3.484 1.00 96.81 99 LEU A N 1
ATOM 769 C CA . LEU A 1 99 ? -1.788 -9.950 -4.588 1.00 96.81 99 LEU A CA 1
ATOM 770 C C . LEU A 1 99 ? -1.097 -9.991 -5.949 1.00 96.81 99 LEU A C 1
ATOM 772 O O . LEU A 1 99 ? -1.551 -10.695 -6.850 1.00 96.81 99 LEU A O 1
ATOM 776 N N . ALA A 1 100 ? -0.038 -9.199 -6.120 1.00 95.44 100 ALA A N 1
ATOM 777 C CA . ALA A 1 100 ? 0.653 -9.069 -7.394 1.00 95.44 100 ALA A CA 1
ATOM 778 C C . ALA A 1 100 ? 2.083 -8.551 -7.228 1.00 95.44 100 ALA A C 1
ATOM 780 O O . ALA A 1 100 ? 2.379 -7.799 -6.298 1.00 95.44 100 ALA A O 1
ATOM 781 N N . ARG A 1 101 ? 2.925 -8.887 -8.211 1.00 96.38 101 ARG A N 1
ATOM 782 C CA . ARG A 1 101 ? 4.246 -8.292 -8.434 1.00 96.38 101 ARG A CA 1
ATOM 783 C C . ARG A 1 101 ? 4.289 -7.604 -9.790 1.00 96.38 101 ARG A C 1
ATOM 785 O O . ARG A 1 101 ? 3.772 -8.124 -10.776 1.00 96.38 101 ARG A O 1
ATOM 792 N N . ILE A 1 102 ? 4.935 -6.448 -9.829 1.00 96.06 102 ILE A N 1
ATOM 793 C CA . ILE A 1 102 ? 5.277 -5.701 -11.036 1.00 96.06 102 ILE A CA 1
ATOM 794 C C . ILE A 1 102 ? 6.779 -5.885 -11.246 1.00 96.06 102 ILE A C 1
ATOM 796 O O . ILE A 1 102 ? 7.604 -5.048 -10.881 1.00 96.06 102 ILE A O 1
ATOM 800 N N . ASP A 1 103 ? 7.127 -7.038 -11.806 1.00 93.19 103 ASP A N 1
ATOM 801 C CA . ASP A 1 103 ? 8.497 -7.479 -12.053 1.00 93.19 103 ASP A CA 1
ATOM 802 C C . ASP A 1 103 ? 8.717 -7.838 -13.532 1.00 93.19 103 ASP A C 1
ATOM 804 O O . ASP A 1 103 ? 9.735 -8.417 -13.899 1.00 93.19 103 ASP A O 1
ATOM 808 N N . VAL A 1 104 ? 7.819 -7.457 -14.435 1.00 93.44 104 VAL A N 1
ATOM 809 C CA . VAL A 1 104 ? 8.062 -7.578 -15.878 1.00 93.44 104 VAL A CA 1
ATOM 810 C C . VAL A 1 104 ? 8.923 -6.404 -16.328 1.00 93.44 104 VAL A C 1
ATOM 812 O O . VAL A 1 104 ? 8.576 -5.258 -16.064 1.00 93.44 104 VAL A O 1
ATOM 815 N N . ARG A 1 105 ? 10.028 -6.658 -17.046 1.00 90.62 105 ARG A N 1
ATOM 816 C CA . ARG A 1 105 ? 11.024 -5.629 -17.427 1.00 90.62 105 ARG A CA 1
ATOM 817 C C . ARG A 1 105 ? 10.417 -4.350 -18.019 1.00 90.62 105 ARG A C 1
ATOM 819 O O . ARG A 1 105 ? 10.882 -3.269 -17.695 1.00 90.62 105 ARG A O 1
ATOM 826 N N . ALA A 1 106 ? 9.395 -4.467 -18.866 1.00 91.31 106 ALA A N 1
ATOM 827 C CA . ALA A 1 106 ? 8.742 -3.314 -19.489 1.00 91.31 106 ALA A CA 1
ATOM 828 C C . ALA A 1 106 ? 7.906 -2.469 -18.508 1.00 91.31 106 ALA A C 1
ATOM 830 O O . ALA A 1 106 ? 7.621 -1.316 -18.800 1.00 91.31 106 ALA A O 1
ATOM 831 N N . MET A 1 107 ? 7.512 -3.034 -17.366 1.00 92.81 107 MET A N 1
ATOM 832 C CA . MET A 1 107 ? 6.617 -2.420 -16.381 1.00 92.81 107 MET A CA 1
ATOM 833 C C . MET A 1 107 ? 7.327 -1.983 -15.099 1.00 92.81 107 MET A C 1
ATOM 835 O O . MET A 1 107 ? 6.807 -1.106 -14.412 1.00 92.81 107 MET A O 1
ATOM 839 N N . ARG A 1 108 ? 8.482 -2.587 -14.787 1.00 93.06 108 ARG A N 1
ATOM 840 C CA . ARG A 1 108 ? 9.338 -2.226 -13.649 1.00 93.06 108 ARG A CA 1
ATOM 841 C C . ARG A 1 108 ? 9.662 -0.735 -13.682 1.00 93.06 108 ARG A C 1
ATOM 843 O O . ARG A 1 108 ? 10.121 -0.240 -14.708 1.00 93.06 108 ARG A O 1
ATOM 850 N N . GLU A 1 109 ? 9.429 -0.065 -12.561 1.00 93.81 109 GLU A N 1
ATOM 851 C CA . GLU A 1 109 ? 9.815 1.320 -12.296 1.00 93.81 109 GLU A CA 1
ATOM 852 C C . GLU A 1 109 ? 9.738 1.580 -10.778 1.00 93.81 109 GLU A C 1
ATOM 854 O O . GLU A 1 109 ? 9.155 0.778 -10.044 1.00 93.81 109 GLU A O 1
ATOM 859 N N . ASN A 1 110 ? 10.329 2.673 -10.292 1.00 94.31 110 ASN A N 1
ATOM 860 C CA . ASN A 1 110 ? 10.249 3.117 -8.903 1.00 94.31 110 ASN A CA 1
ATOM 861 C C . ASN A 1 110 ? 8.879 3.728 -8.554 1.00 94.31 110 ASN A C 1
ATOM 863 O O . ASN A 1 110 ? 8.762 4.933 -8.346 1.00 94.31 110 ASN A O 1
ATOM 867 N N . TYR A 1 111 ? 7.825 2.910 -8.522 1.00 96.62 111 TYR A N 1
ATOM 868 C CA . TYR A 1 111 ? 6.510 3.354 -8.054 1.00 96.62 111 TYR A CA 1
ATOM 869 C C . TYR A 1 111 ? 6.545 3.668 -6.555 1.00 96.62 111 TYR A C 1
ATOM 871 O O . TYR A 1 111 ? 6.828 2.784 -5.747 1.00 96.62 111 TYR A O 1
ATOM 879 N N . GLU A 1 112 ? 6.216 4.911 -6.199 1.00 93.56 112 GLU A N 1
ATOM 880 C CA . GLU A 1 112 ? 6.180 5.388 -4.807 1.00 93.56 112 GLU A CA 1
ATOM 881 C C . GLU A 1 112 ? 4.830 5.995 -4.417 1.00 93.56 112 GLU A C 1
ATOM 883 O O . GLU A 1 112 ? 4.532 6.104 -3.233 1.00 93.56 112 GLU A O 1
ATOM 888 N N . ALA A 1 113 ? 3.979 6.330 -5.388 1.00 95.38 113 ALA A N 1
ATOM 889 C CA . ALA A 1 113 ? 2.657 6.881 -5.127 1.00 95.38 113 ALA A CA 1
ATOM 890 C C . ALA A 1 113 ? 1.554 5.962 -5.656 1.00 95.38 113 ALA A C 1
ATOM 892 O O . ALA A 1 113 ? 1.660 5.379 -6.739 1.00 95.38 113 ALA A O 1
ATOM 893 N N . MET A 1 114 ? 0.467 5.866 -4.890 1.00 97.94 114 MET A N 1
ATOM 894 C CA . MET A 1 114 ? -0.703 5.062 -5.221 1.00 97.94 114 MET A CA 1
ATOM 895 C C . MET A 1 114 ? -1.996 5.769 -4.818 1.00 97.94 114 MET A C 1
ATOM 897 O O . MET A 1 114 ? -2.127 6.268 -3.705 1.00 97.94 114 MET A O 1
ATOM 901 N N . VAL A 1 115 ? -2.992 5.728 -5.701 1.00 97.19 115 VAL A N 1
ATOM 902 C CA . VAL A 1 115 ? -4.375 6.109 -5.389 1.00 97.19 115 VAL A CA 1
ATOM 903 C C . VAL A 1 115 ? -5.320 5.000 -5.823 1.00 97.19 115 VAL A C 1
ATOM 905 O O . VAL A 1 115 ? -5.220 4.480 -6.934 1.00 97.19 115 VAL A O 1
ATOM 908 N N . VAL A 1 116 ? -6.283 4.680 -4.961 1.00 97.19 116 VAL A N 1
ATOM 909 C CA . VAL A 1 116 ? -7.429 3.836 -5.304 1.00 97.19 116 VAL A CA 1
ATOM 910 C C . VAL A 1 116 ? -8.632 4.738 -5.541 1.00 97.19 116 VAL A C 1
ATOM 912 O O . VAL A 1 116 ? -9.001 5.537 -4.682 1.00 97.19 116 VAL A O 1
ATOM 915 N N . LYS A 1 117 ? -9.254 4.608 -6.711 1.00 95.69 117 LYS A N 1
ATOM 916 C CA . LYS A 1 117 ? -10.486 5.310 -7.062 1.00 95.69 117 LYS A CA 1
ATOM 917 C C . LYS A 1 117 ? -11.603 4.301 -7.256 1.00 95.69 117 LYS A C 1
ATOM 919 O O . LYS A 1 117 ? -11.518 3.458 -8.146 1.00 95.69 117 LYS A O 1
ATOM 924 N N . ASP A 1 118 ? -12.660 4.418 -6.463 1.00 93.56 118 ASP A N 1
ATOM 925 C CA . ASP A 1 118 ? -13.865 3.630 -6.691 1.00 93.56 118 ASP A CA 1
ATOM 926 C C . ASP A 1 118 ? -14.652 4.197 -7.879 1.00 93.56 118 ASP A C 1
ATOM 928 O O . ASP A 1 118 ? -14.850 5.410 -8.003 1.00 93.56 118 ASP A O 1
ATOM 932 N N . THR A 1 119 ? -15.050 3.326 -8.800 1.00 93.19 119 THR A N 1
ATOM 933 C CA . THR A 1 119 ? -15.749 3.705 -10.032 1.00 93.19 119 THR A CA 1
ATOM 934 C C . THR A 1 119 ? -16.929 2.776 -10.272 1.00 93.19 119 THR A C 1
ATOM 936 O O . THR A 1 119 ? -17.006 1.687 -9.713 1.00 93.19 119 THR A O 1
ATOM 939 N N . SER A 1 120 ? -17.822 3.139 -11.197 1.00 90.56 120 SER A N 1
ATOM 940 C CA . SER A 1 120 ? -18.947 2.273 -11.582 1.00 90.56 120 SER A CA 1
ATOM 941 C C . SER A 1 120 ? -18.532 0.915 -12.168 1.00 90.56 120 SER A C 1
ATOM 943 O O . SER A 1 120 ? -19.368 0.025 -12.286 1.00 90.56 120 SER A O 1
ATOM 945 N N . LYS A 1 121 ? -17.257 0.741 -12.545 1.00 88.31 121 LYS A N 1
ATOM 946 C CA . LYS A 1 121 ? -16.694 -0.509 -13.082 1.00 88.31 121 LYS A CA 1
ATOM 947 C C . LYS A 1 121 ? -15.852 -1.280 -12.053 1.00 88.31 121 LYS A C 1
ATOM 949 O O . LYS A 1 121 ? -15.203 -2.260 -12.425 1.00 88.31 121 LYS A O 1
ATOM 954 N N . GLY A 1 122 ? -15.859 -0.836 -10.796 1.00 91.38 122 GLY A N 1
ATOM 955 C CA . GLY A 1 122 ? -15.020 -1.330 -9.708 1.00 91.38 122 GLY A CA 1
ATOM 956 C C . GLY A 1 122 ? -13.774 -0.467 -9.460 1.00 91.38 122 GLY A C 1
ATOM 957 O O . GLY A 1 122 ? -13.556 0.523 -10.172 1.00 91.38 122 GLY A O 1
ATOM 958 N N . PRO A 1 123 ? -12.951 -0.829 -8.460 1.00 95.44 123 PRO A N 1
ATOM 959 C CA . PRO A 1 123 ? -11.810 -0.018 -8.054 1.00 95.44 123 PRO A CA 1
ATOM 960 C C . PRO A 1 123 ? -10.703 0.024 -9.110 1.00 95.44 123 PRO A C 1
ATOM 962 O O . PRO A 1 123 ? -10.251 -1.002 -9.632 1.00 95.44 123 PRO A O 1
ATOM 965 N N . GLU A 1 124 ? -10.236 1.234 -9.394 1.00 97.38 124 GLU A N 1
ATOM 966 C CA . GLU A 1 124 ? -9.068 1.507 -10.223 1.00 97.38 124 GLU A CA 1
ATOM 967 C C . GLU A 1 124 ? -7.889 1.881 -9.328 1.00 97.38 124 GLU A C 1
ATOM 969 O O . GLU A 1 124 ? -8.002 2.782 -8.496 1.00 97.38 124 GLU A O 1
ATOM 974 N N . VAL A 1 125 ? -6.755 1.212 -9.517 1.00 97.75 125 VAL A N 1
ATOM 975 C CA . VAL A 1 125 ? -5.507 1.512 -8.809 1.00 97.75 125 VAL A CA 1
ATOM 976 C C . VAL A 1 125 ? -4.595 2.258 -9.768 1.00 97.75 125 VAL A C 1
ATOM 978 O O . VAL A 1 125 ? -4.278 1.758 -10.847 1.00 97.75 125 VAL A O 1
ATOM 981 N N . TRP A 1 126 ? -4.186 3.457 -9.384 1.00 98.06 126 TRP A N 1
ATOM 982 C CA . TRP A 1 126 ? -3.263 4.290 -10.139 1.00 98.06 126 TRP A CA 1
ATOM 983 C C . TRP A 1 126 ? -1.935 4.330 -9.402 1.00 98.06 126 TRP A C 1
ATOM 985 O O . TRP A 1 126 ? -1.919 4.666 -8.221 1.00 98.06 126 TRP A O 1
ATOM 995 N N . LEU A 1 127 ? -0.852 3.985 -10.092 1.00 98.00 127 LEU A N 1
ATOM 996 C CA . LEU A 1 127 ? 0.512 4.016 -9.573 1.00 98.00 127 LEU A CA 1
ATOM 997 C C . LEU A 1 127 ? 1.314 5.057 -10.344 1.00 98.00 127 LEU A C 1
ATOM 999 O O . LEU A 1 127 ? 1.258 5.079 -11.576 1.00 98.00 127 LEU A O 1
ATOM 1003 N N . LEU A 1 128 ? 2.070 5.881 -9.630 1.00 96.81 128 LEU A N 1
ATOM 1004 C CA . LEU A 1 128 ? 2.964 6.876 -10.211 1.00 96.81 128 LEU A CA 1
ATOM 1005 C C . LEU A 1 128 ? 4.391 6.594 -9.743 1.00 96.81 128 LEU A C 1
ATOM 1007 O O . LEU A 1 128 ? 4.627 6.353 -8.554 1.00 96.81 128 LEU A O 1
ATOM 1011 N N . SER A 1 129 ? 5.321 6.579 -10.694 1.00 94.94 129 SER A N 1
ATOM 1012 C CA . SER A 1 129 ? 6.736 6.511 -10.366 1.00 94.94 129 SER A CA 1
ATOM 1013 C C . SER A 1 129 ? 7.269 7.830 -9.847 1.00 94.94 129 SER A C 1
ATOM 1015 O O . SER A 1 129 ? 6.826 8.904 -10.252 1.00 94.94 129 SER A O 1
ATOM 1017 N N . ASP A 1 130 ? 8.224 7.714 -8.936 1.00 86.88 130 ASP A N 1
ATOM 1018 C CA . AS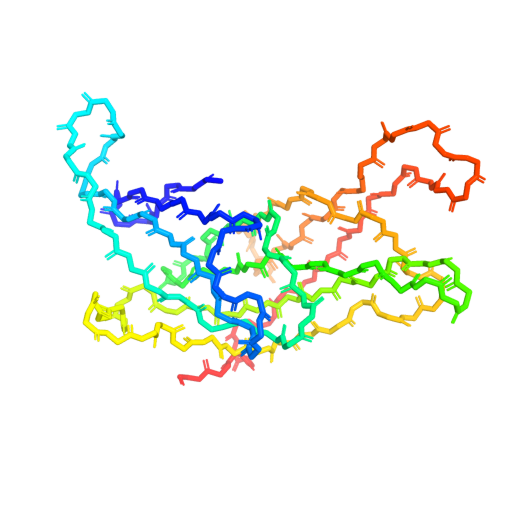P A 1 130 ? 9.006 8.843 -8.469 1.00 86.88 130 ASP A CA 1
ATOM 1019 C C . ASP A 1 130 ? 9.871 9.427 -9.600 1.00 86.88 130 ASP A C 1
ATOM 1021 O O . ASP A 1 130 ? 10.251 8.742 -10.555 1.00 86.88 130 ASP A O 1
ATOM 1025 N N . GLU A 1 131 ? 10.196 10.706 -9.464 1.00 77.38 131 GLU A N 1
ATOM 1026 C CA . GLU A 1 131 ? 11.081 11.456 -10.342 1.00 77.38 131 GLU A CA 1
ATOM 1027 C C . GLU A 1 131 ? 12.319 11.884 -9.544 1.00 77.38 131 GLU A C 1
ATOM 1029 O O . GLU A 1 131 ? 12.382 12.977 -8.986 1.00 77.38 131 GLU A O 1
ATOM 1034 N N . ASN A 1 132 ? 13.344 11.033 -9.504 1.00 73.25 132 ASN A N 1
ATOM 1035 C CA . ASN A 1 132 ? 14.598 11.351 -8.804 1.00 73.25 132 ASN A CA 1
ATOM 1036 C C . ASN A 1 132 ? 15.739 11.804 -9.740 1.00 73.25 132 ASN A C 1
ATOM 1038 O O . ASN A 1 132 ? 16.894 11.893 -9.319 1.00 73.25 132 ASN A O 1
ATOM 1042 N N . GLY A 1 133 ? 15.437 12.083 -11.014 1.00 62.56 133 GLY A N 1
ATOM 1043 C CA . GLY A 1 133 ? 16.416 12.550 -12.004 1.00 62.56 133 GLY A CA 1
ATOM 1044 C C . GLY A 1 133 ? 17.409 11.486 -12.498 1.00 62.56 133 GLY A C 1
ATOM 1045 O O . GLY A 1 133 ? 18.409 11.828 -13.132 1.00 62.56 133 GLY A O 1
ATOM 1046 N N . SER A 1 134 ? 17.169 10.200 -12.223 1.00 74.94 134 SER A N 1
ATOM 1047 C CA . SER A 1 134 ? 17.985 9.092 -12.729 1.00 74.94 134 SER A CA 1
ATOM 1048 C C . SER A 1 134 ? 17.800 8.869 -14.234 1.00 74.94 134 SER A C 1
ATOM 1050 O O . SER A 1 134 ? 16.683 8.742 -14.723 1.00 74.94 134 SER A O 1
ATOM 1052 N N . ALA A 1 135 ? 18.903 8.695 -14.969 1.00 66.94 135 ALA A N 1
ATOM 1053 C CA . ALA A 1 135 ? 18.873 8.339 -16.395 1.00 66.94 135 ALA A CA 1
ATOM 1054 C C . ALA A 1 135 ? 18.328 6.921 -16.677 1.00 66.94 135 ALA A C 1
ATOM 1056 O O . ALA A 1 135 ? 18.137 6.553 -17.834 1.00 66.94 135 ALA A O 1
ATOM 1057 N N . LEU A 1 136 ? 18.131 6.106 -15.634 1.00 71.94 136 LEU A N 1
ATOM 1058 C CA . LEU A 1 136 ? 17.603 4.742 -15.728 1.00 71.94 136 LEU A CA 1
ATOM 1059 C C . LEU A 1 136 ? 16.113 4.647 -15.376 1.00 71.94 136 LEU A C 1
ATOM 1061 O O . LEU A 1 136 ? 15.585 3.536 -15.360 1.00 71.94 136 LEU A O 1
ATOM 1065 N N . GLN A 1 137 ? 15.466 5.769 -15.060 1.00 80.50 137 GLN A N 1
ATOM 1066 C CA . GLN A 1 137 ? 14.070 5.822 -14.639 1.00 80.50 137 GLN A CA 1
ATOM 1067 C C . GLN A 1 137 ? 13.257 6.729 -15.550 1.00 80.50 137 GLN A C 1
ATOM 1069 O O . GLN A 1 137 ? 13.754 7.718 -16.087 1.00 80.50 137 GLN A O 1
ATOM 1074 N N . GLU A 1 138 ? 11.986 6.387 -15.700 1.00 86.69 138 GLU A N 1
ATOM 1075 C CA . GLU A 1 138 ? 11.004 7.177 -16.422 1.00 86.69 138 GLU A CA 1
ATOM 1076 C C . GLU A 1 138 ? 9.872 7.598 -15.481 1.00 86.69 138 GLU A C 1
ATOM 1078 O O . GLU A 1 138 ? 9.444 6.842 -14.604 1.00 86.69 138 GLU A O 1
ATOM 1083 N N . THR A 1 139 ? 9.304 8.780 -15.718 1.00 91.12 139 THR A N 1
ATOM 1084 C CA . THR A 1 139 ? 8.028 9.162 -15.108 1.00 91.12 139 THR A CA 1
ATOM 1085 C C . THR A 1 139 ? 6.903 8.389 -15.793 1.00 91.12 139 THR A C 1
ATOM 1087 O O . THR A 1 139 ? 6.587 8.610 -16.964 1.00 91.12 139 THR A O 1
ATOM 1090 N N . ARG A 1 140 ? 6.291 7.458 -15.065 1.00 93.81 140 ARG A N 1
ATOM 1091 C CA . ARG A 1 140 ? 5.300 6.507 -15.565 1.00 93.81 140 ARG A CA 1
ATOM 1092 C C . ARG A 1 140 ? 4.052 6.548 -14.709 1.00 93.81 140 ARG A C 1
ATOM 1094 O O . ARG A 1 140 ? 4.114 6.507 -13.484 1.00 93.81 140 ARG A O 1
ATOM 1101 N N . LEU A 1 141 ? 2.910 6.542 -15.387 1.00 96.00 141 LEU A N 1
ATOM 1102 C CA . LEU A 1 141 ? 1.604 6.350 -14.777 1.00 96.00 141 LEU A CA 1
ATOM 1103 C C . LEU A 1 141 ? 1.058 4.989 -15.207 1.00 96.00 141 LEU A C 1
ATOM 1105 O O . LEU A 1 141 ? 0.834 4.747 -16.394 1.00 96.00 141 LEU A O 1
ATOM 1109 N N . MET A 1 142 ? 0.818 4.111 -14.240 1.00 96.62 142 MET A N 1
ATOM 1110 C CA . MET A 1 142 ? 0.211 2.805 -14.466 1.00 96.62 142 MET A CA 1
ATOM 1111 C C . MET A 1 142 ? -1.200 2.781 -13.892 1.00 96.62 142 MET A C 1
ATOM 1113 O O . MET A 1 142 ? -1.429 3.177 -12.753 1.00 96.62 142 MET A O 1
ATOM 1117 N N . LYS A 1 143 ? -2.148 2.270 -14.678 1.00 96.75 143 LYS A N 1
ATOM 1118 C CA . LYS A 1 143 ? -3.526 2.042 -14.250 1.00 96.75 143 LYS A CA 1
ATOM 1119 C C . LYS A 1 143 ? -3.819 0.549 -14.223 1.00 96.75 143 LYS A C 1
ATOM 1121 O O . LYS A 1 143 ? -3.707 -0.126 -15.244 1.00 96.75 143 LYS A O 1
ATOM 1126 N N . LEU A 1 144 ? -4.266 0.061 -13.075 1.00 95.50 144 LEU A N 1
ATOM 1127 C CA . LEU A 1 144 ? -4.705 -1.310 -12.854 1.00 95.50 144 LEU A CA 1
ATOM 1128 C C . LEU A 1 144 ? -6.193 -1.319 -12.496 1.00 95.50 144 LEU A C 1
ATOM 1130 O O . LEU A 1 144 ? -6.728 -0.355 -11.946 1.00 95.50 144 LEU A O 1
ATOM 1134 N N . ARG A 1 145 ? -6.871 -2.428 -12.794 1.00 94.38 145 ARG A N 1
ATOM 1135 C CA . ARG A 1 145 ? -8.249 -2.673 -12.355 1.00 94.38 145 ARG A CA 1
ATOM 1136 C C . ARG A 1 145 ? -8.244 -3.811 -11.350 1.00 94.38 145 ARG A C 1
ATOM 1138 O O . ARG A 1 145 ? -7.736 -4.886 -11.664 1.00 94.38 145 ARG A O 1
ATOM 1145 N N . LEU A 1 146 ? -8.830 -3.574 -10.183 1.00 94.06 146 LEU A N 1
ATOM 1146 C CA . LEU A 1 146 ? -8.939 -4.580 -9.139 1.00 94.06 146 LEU A CA 1
ATOM 1147 C C . LEU A 1 146 ? -10.279 -5.310 -9.252 1.00 94.06 146 LEU A C 1
ATOM 1149 O O . LEU A 1 146 ? -11.337 -4.684 -9.299 1.00 94.06 146 LEU A O 1
ATOM 1153 N N . ASP A 1 147 ? -10.232 -6.638 -9.298 1.00 93.62 147 ASP A N 1
ATOM 1154 C CA . ASP A 1 147 ? -11.428 -7.476 -9.241 1.00 93.62 147 ASP A CA 1
ATOM 1155 C C . ASP A 1 147 ? -11.706 -7.872 -7.788 1.00 93.62 147 ASP A C 1
ATOM 1157 O O . ASP A 1 147 ? -11.107 -8.808 -7.256 1.00 93.62 147 ASP A O 1
ATOM 1161 N N . MET A 1 148 ? -12.612 -7.133 -7.144 1.00 92.19 148 MET A N 1
ATOM 1162 C CA . MET A 1 148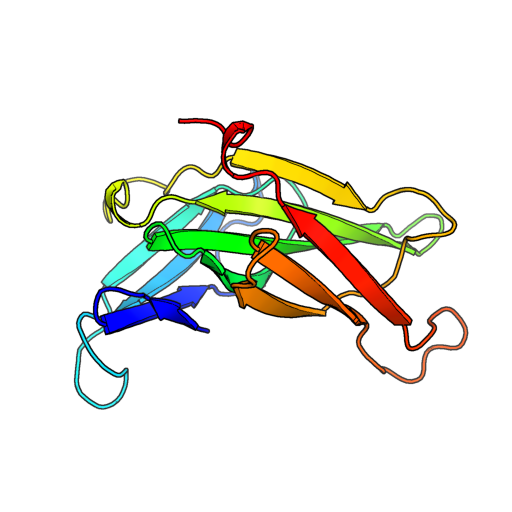 ? -12.949 -7.315 -5.728 1.00 92.19 148 MET A CA 1
ATOM 1163 C C . MET A 1 148 ? -13.463 -8.725 -5.416 1.00 92.19 148 MET A C 1
ATOM 1165 O O . MET A 1 148 ? -13.206 -9.236 -4.330 1.00 92.19 148 MET A O 1
ATOM 1169 N N . ALA A 1 149 ? -14.144 -9.376 -6.366 1.00 92.06 149 ALA A N 1
ATOM 1170 C CA . ALA A 1 149 ? -14.697 -10.716 -6.175 1.00 92.06 149 ALA A CA 1
ATOM 1171 C C . ALA A 1 149 ? -13.620 -11.812 -6.165 1.00 92.06 149 ALA A C 1
ATOM 1173 O O . ALA A 1 149 ? -13.880 -12.932 -5.732 1.00 92.06 149 ALA A O 1
ATOM 1174 N N . ARG A 1 150 ? -12.413 -11.500 -6.650 1.00 92.62 150 ARG A N 1
ATOM 1175 C CA . ARG A 1 150 ? -11.264 -12.414 -6.683 1.00 92.62 150 ARG A CA 1
ATOM 1176 C C . ARG A 1 150 ? -10.246 -12.129 -5.588 1.00 92.62 150 ARG A C 1
ATOM 1178 O O . ARG A 1 150 ? -9.221 -12.810 -5.532 1.00 92.62 150 ARG A O 1
ATOM 1185 N N . LEU A 1 151 ? -10.501 -11.125 -4.751 1.00 92.38 151 LEU A N 1
ATOM 1186 C CA . LEU A 1 151 ? -9.659 -10.877 -3.598 1.00 92.38 151 LEU A CA 1
ATOM 1187 C C . LEU A 1 151 ? -9.797 -12.031 -2.597 1.00 92.38 151 LEU A C 1
ATOM 1189 O O . LEU A 1 151 ? -10.895 -12.550 -2.398 1.00 92.38 151 LEU A O 1
ATOM 1193 N N . PRO A 1 152 ? -8.696 -12.417 -1.947 1.00 90.12 152 PRO A N 1
ATOM 1194 C CA . PRO A 1 152 ? -8.725 -13.421 -0.894 1.00 90.12 152 PRO A CA 1
ATOM 1195 C C . PRO A 1 152 ? -9.554 -12.942 0.311 1.00 90.12 152 PRO A C 1
ATOM 1197 O O . PRO A 1 152 ? -9.712 -11.735 0.511 1.00 90.12 152 PRO A O 1
ATOM 1200 N N . HIS A 1 153 ? -10.101 -13.880 1.089 1.00 79.94 153 HIS A N 1
ATOM 1201 C CA . HIS A 1 153 ? -10.971 -13.625 2.250 1.00 79.94 153 HIS A CA 1
ATOM 1202 C C . HIS A 1 153 ? -10.187 -13.556 3.577 1.00 79.94 153 HIS A C 1
ATOM 1204 O O . HIS A 1 153 ? -9.257 -14.368 3.759 1.00 79.94 153 HIS A O 1
#